Protein AF-A0A1L3SXW7-F1 (afdb_monomer_lite)

Radius of gyration: 23.63 Å; chains: 1; bounding box: 61×37×55 Å

Organism: NCBI:txid1670800

Foldseek 3Di:
DDDDPDDDPDDDDDPDDPDPDPDQDPQAGVVGPDGPVVLVVLQVLCVVPVDLVVSQVVCVVPDPDGDDPVSSVVSVVVVVVVVVVVVPDDCPPFQFPDKDKDWDWDFDQDPNDTDTDIDIDIDTDGDPDPPDDDPDD

Structure (mmCIF, N/CA/C/O backbone):
data_AF-A0A1L3SXW7-F1
#
_entry.id   AF-A0A1L3SXW7-F1
#
loop_
_atom_site.group_PDB
_atom_site.id
_atom_site.type_symbol
_atom_site.label_atom_id
_atom_site.label_alt_id
_atom_site.label_comp_id
_atom_site.label_asym_id
_atom_site.label_entity_id
_atom_site.label_seq_id
_atom_site.pdbx_PDB_ins_code
_atom_site.Cartn_x
_atom_site.Cartn_y
_atom_site.Cartn_z
_atom_site.occupancy
_atom_site.B_iso_or_equiv
_atom_site.auth_seq_id
_atom_site.auth_comp_id
_atom_site.auth_asym_id
_atom_site.auth_atom_id
_atom_site.pdbx_PDB_model_num
ATOM 1 N N . MET A 1 1 ? 0.696 -15.040 -35.532 1.00 33.72 1 MET A N 1
ATOM 2 C CA . MET A 1 1 ? 0.361 -13.607 -35.664 1.00 33.72 1 MET A CA 1
ATOM 3 C C . MET A 1 1 ? 0.744 -12.890 -34.371 1.00 33.72 1 MET A C 1
ATOM 5 O O . MET A 1 1 ? 0.093 -13.100 -33.360 1.00 33.72 1 MET A O 1
ATOM 9 N N . ARG A 1 2 ? 1.866 -12.158 -34.350 1.00 35.34 2 ARG A N 1
ATOM 10 C CA . ARG A 1 2 ? 2.351 -11.405 -33.176 1.00 35.34 2 ARG A CA 1
ATOM 11 C C . ARG A 1 2 ? 2.448 -9.933 -33.569 1.00 35.34 2 ARG A C 1
ATOM 13 O O . ARG A 1 2 ? 3.409 -9.544 -34.225 1.00 35.34 2 ARG A O 1
ATOM 20 N N . GLY A 1 3 ? 1.433 -9.149 -33.214 1.00 32.31 3 GLY A N 1
ATOM 21 C CA . GLY A 1 3 ? 1.446 -7.698 -33.382 1.00 32.31 3 GLY A CA 1
ATOM 22 C C . GLY A 1 3 ? 2.487 -7.084 -32.452 1.00 32.31 3 GLY A C 1
ATOM 23 O O . GLY A 1 3 ? 2.324 -7.090 -31.235 1.00 32.31 3 GLY A O 1
ATOM 24 N N . ARG A 1 4 ? 3.590 -6.609 -33.030 1.00 35.31 4 ARG A N 1
ATOM 25 C CA . ARG A 1 4 ? 4.602 -5.802 -32.349 1.00 35.31 4 ARG A CA 1
ATOM 26 C C . ARG A 1 4 ? 4.052 -4.378 -32.284 1.00 35.31 4 ARG A C 1
ATOM 28 O O . ARG A 1 4 ? 3.923 -3.740 -33.321 1.00 35.31 4 ARG A O 1
ATOM 35 N N . LEU A 1 5 ? 3.692 -3.903 -31.092 1.00 37.94 5 LEU A N 1
ATOM 36 C CA . LEU A 1 5 ? 3.344 -2.495 -30.900 1.00 37.94 5 LEU A CA 1
ATOM 37 C C . LEU A 1 5 ? 4.565 -1.642 -31.273 1.00 37.94 5 LEU A C 1
ATOM 39 O O . LEU A 1 5 ? 5.640 -1.781 -30.688 1.00 37.94 5 LEU A O 1
ATOM 43 N N . HIS A 1 6 ? 4.392 -0.826 -32.307 1.00 36.31 6 HIS A N 1
ATOM 44 C CA . HIS A 1 6 ? 5.376 0.107 -32.830 1.00 36.31 6 HIS A CA 1
ATOM 45 C C . HIS A 1 6 ? 5.415 1.336 -31.913 1.00 36.31 6 HIS A C 1
ATOM 47 O O . HIS A 1 6 ? 4.460 2.108 -31.868 1.00 36.31 6 HIS A O 1
ATOM 53 N N . PHE A 1 7 ? 6.499 1.507 -31.157 1.00 34.78 7 PHE A N 1
ATOM 54 C CA . PHE A 1 7 ? 6.791 2.772 -30.481 1.00 34.78 7 PHE A CA 1
ATOM 55 C C . PHE A 1 7 ? 7.552 3.670 -31.468 1.00 34.78 7 PHE A C 1
ATOM 57 O O . PHE A 1 7 ? 8.557 3.210 -32.013 1.00 34.78 7 PHE A O 1
ATOM 64 N N . PRO A 1 8 ? 7.120 4.918 -31.724 1.00 38.59 8 PRO A N 1
ATOM 65 C CA . PRO A 1 8 ? 7.817 5.796 -32.649 1.00 38.59 8 PRO A CA 1
ATOM 66 C C . PRO A 1 8 ? 9.063 6.349 -31.949 1.00 38.59 8 PRO A C 1
ATOM 68 O O . PRO A 1 8 ? 8.984 7.254 -31.121 1.00 38.59 8 PRO A O 1
ATOM 71 N N . PHE A 1 9 ? 10.220 5.769 -32.249 1.00 38.59 9 PHE A N 1
ATOM 72 C CA . PHE A 1 9 ? 11.521 6.383 -31.998 1.00 38.59 9 PHE A CA 1
ATOM 73 C C . PHE A 1 9 ? 12.222 6.499 -33.349 1.00 38.59 9 PHE A C 1
ATOM 75 O O . PHE A 1 9 ? 13.039 5.662 -33.722 1.00 38.59 9 PHE A O 1
ATOM 82 N N . GLU A 1 10 ? 11.806 7.489 -34.131 1.00 37.06 10 GLU A N 1
ATOM 83 C CA . GLU A 1 10 ? 12.413 7.797 -35.420 1.00 37.06 10 GLU A CA 1
ATOM 84 C C . GLU A 1 10 ? 13.551 8.790 -35.166 1.00 37.06 10 GLU A C 1
ATOM 86 O O . GLU A 1 10 ? 13.336 9.969 -34.886 1.00 37.06 10 GLU A O 1
ATOM 91 N N . ALA A 1 11 ? 14.776 8.265 -35.139 1.00 43.81 11 ALA A N 1
ATOM 92 C CA . ALA A 1 11 ? 15.993 9.048 -35.008 1.00 43.81 11 ALA A CA 1
ATOM 93 C C . ALA A 1 11 ? 16.507 9.394 -36.410 1.00 43.81 11 ALA A C 1
ATOM 95 O O . ALA A 1 11 ? 17.127 8.563 -37.071 1.00 43.81 11 ALA A O 1
ATOM 96 N N . GLN A 1 12 ? 16.261 10.627 -36.852 1.00 45.31 12 GLN A N 1
ATOM 97 C CA . GLN A 1 12 ? 16.970 11.212 -37.986 1.00 45.31 12 GLN A CA 1
ATOM 98 C C . GLN A 1 12 ? 18.391 11.557 -37.516 1.00 45.31 12 GLN A C 1
ATOM 100 O O . GLN A 1 12 ? 18.576 12.410 -36.647 1.00 45.31 12 GLN A O 1
ATOM 105 N N . ALA A 1 13 ? 19.392 10.849 -38.038 1.00 41.06 13 ALA A N 1
ATOM 106 C CA . ALA A 1 13 ? 20.795 11.082 -37.716 1.00 41.06 13 ALA A CA 1
ATOM 107 C C . ALA A 1 13 ? 21.311 12.315 -38.471 1.00 41.06 13 ALA A C 1
ATOM 109 O O . ALA A 1 13 ? 21.676 12.219 -39.642 1.00 41.06 13 ALA A O 1
ATOM 110 N N . ASP A 1 14 ? 21.343 13.460 -37.791 1.00 36.81 14 ASP A N 1
ATOM 111 C CA . ASP A 1 14 ? 22.089 14.636 -38.236 1.00 36.81 14 ASP A CA 1
ATOM 112 C C . ASP A 1 14 ? 23.521 14.562 -37.680 1.00 36.81 14 ASP A C 1
ATOM 114 O O . ASP A 1 14 ? 23.726 14.309 -36.488 1.00 36.81 14 ASP A O 1
ATOM 118 N N . ARG A 1 15 ? 24.521 14.666 -38.562 1.00 43.59 15 ARG A N 1
ATOM 119 C CA . ARG A 1 15 ? 25.910 14.232 -38.310 1.00 43.59 15 ARG A CA 1
ATOM 120 C C . ARG A 1 15 ? 26.832 15.280 -37.682 1.00 43.59 15 ARG A C 1
ATOM 122 O O . ARG A 1 15 ? 28.020 15.006 -37.575 1.00 43.59 15 ARG A O 1
ATOM 129 N N . ASP A 1 16 ? 26.311 16.385 -37.162 1.00 44.72 16 ASP A N 1
ATOM 130 C CA . ASP A 1 16 ? 27.115 17.376 -36.439 1.00 44.72 16 ASP A CA 1
ATOM 131 C C . ASP A 1 16 ? 26.531 17.670 -35.051 1.00 44.72 16 ASP A C 1
ATOM 133 O O . ASP A 1 16 ? 25.734 18.588 -34.865 1.00 44.72 16 ASP A O 1
ATOM 137 N N . PHE A 1 17 ? 26.943 16.903 -34.033 1.00 47.78 17 PHE A N 1
ATOM 138 C CA . PHE A 1 17 ? 26.591 17.203 -32.640 1.00 47.78 17 PHE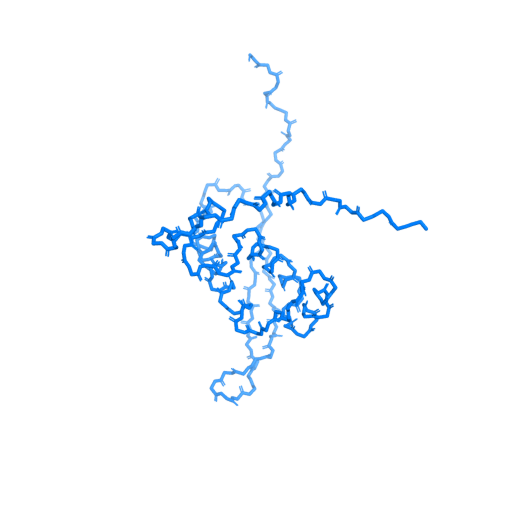 A CA 1
ATOM 139 C C . PHE A 1 17 ? 27.832 17.309 -31.751 1.00 47.78 17 PHE A C 1
ATOM 141 O O . PHE A 1 17 ? 28.340 16.331 -31.205 1.00 47.78 17 PHE A O 1
ATOM 148 N N . ARG A 1 18 ? 28.301 18.545 -31.558 1.00 46.19 18 ARG A N 1
ATOM 149 C CA . ARG A 1 18 ? 29.137 18.913 -30.410 1.00 46.19 18 ARG A CA 1
ATOM 150 C C . ARG A 1 18 ? 28.289 18.752 -29.142 1.00 46.19 18 ARG A C 1
ATOM 152 O O . ARG A 1 18 ? 27.316 19.477 -28.937 1.00 46.19 18 ARG A O 1
ATOM 159 N N . CYS A 1 19 ? 28.630 17.767 -28.318 1.00 49.62 19 CYS A N 1
ATOM 160 C CA . CYS A 1 19 ? 27.803 17.287 -27.213 1.00 49.62 19 CYS A CA 1
ATOM 161 C C . CYS A 1 19 ? 28.044 18.064 -25.903 1.00 49.62 19 CYS A C 1
ATOM 163 O O . CYS A 1 19 ? 28.394 17.468 -24.896 1.00 49.62 19 CYS A O 1
ATOM 165 N N . ASP A 1 20 ? 27.839 19.385 -25.906 1.00 52.41 20 ASP A N 1
ATOM 166 C CA . ASP A 1 20 ? 27.890 20.214 -24.679 1.00 52.41 20 ASP A CA 1
ATOM 167 C C . ASP A 1 20 ? 26.491 20.539 -24.116 1.00 52.41 20 ASP A C 1
ATOM 169 O O . ASP A 1 20 ? 26.338 21.290 -23.154 1.00 52.41 20 ASP A O 1
ATOM 173 N N . ARG A 1 21 ? 25.428 19.980 -24.709 1.00 57.25 21 ARG A N 1
ATOM 174 C CA . ARG A 1 21 ? 24.062 20.090 -24.183 1.00 57.25 21 ARG A CA 1
ATOM 175 C C . ARG A 1 21 ? 23.542 18.715 -23.816 1.00 57.25 21 ARG A C 1
ATOM 177 O O . ARG A 1 21 ? 23.098 17.966 -24.682 1.00 57.25 21 ARG A O 1
ATOM 184 N N . ASP A 1 22 ? 23.573 18.426 -22.520 1.00 64.25 22 ASP A N 1
ATOM 185 C CA . ASP A 1 22 ? 22.956 17.235 -21.953 1.00 64.25 22 ASP A CA 1
ATOM 186 C C . ASP A 1 22 ? 21.502 17.115 -22.418 1.00 64.25 22 ASP A C 1
ATOM 188 O O . ASP A 1 22 ? 20.697 18.046 -22.288 1.00 64.25 22 ASP A O 1
ATOM 192 N N . TRP A 1 23 ? 21.158 15.945 -22.952 1.00 64.81 23 TRP A N 1
ATOM 193 C CA . TRP A 1 23 ? 19.795 15.609 -23.341 1.00 64.81 23 TRP A CA 1
ATOM 194 C C . TRP A 1 23 ? 18.858 15.704 -22.127 1.00 64.81 23 TRP A C 1
ATOM 196 O O . TRP A 1 23 ? 18.952 14.921 -21.177 1.00 64.81 23 TRP A O 1
ATOM 206 N N . LYS A 1 24 ? 17.920 16.659 -22.155 1.00 67.25 24 LYS A N 1
ATOM 207 C CA . LYS A 1 24 ? 16.906 16.843 -21.108 1.00 67.25 24 LYS A CA 1
ATOM 208 C C . LYS A 1 24 ? 15.594 16.198 -21.537 1.00 67.25 24 LYS A C 1
ATOM 210 O O . LYS A 1 24 ? 14.885 16.717 -22.394 1.00 67.25 24 LYS A O 1
ATOM 215 N N . SER A 1 25 ? 15.242 15.077 -20.912 1.00 72.50 25 SER A N 1
ATOM 216 C CA . SER A 1 25 ? 13.947 14.437 -21.150 1.00 72.50 25 SER A CA 1
ATOM 217 C C . SER A 1 25 ? 12.837 15.112 -20.327 1.00 72.50 25 SER A C 1
ATOM 219 O O . SER A 1 25 ? 13.042 15.446 -19.161 1.00 72.50 25 SER A O 1
ATOM 221 N N . LYS A 1 26 ? 11.639 15.287 -20.906 1.00 74.69 26 LYS A N 1
ATOM 222 C CA . LYS A 1 26 ? 10.450 15.764 -20.163 1.00 74.69 26 LYS A CA 1
ATOM 223 C C . LYS A 1 26 ? 9.849 14.681 -19.257 1.00 74.69 26 LYS A C 1
ATOM 225 O O . LYS A 1 26 ? 9.213 14.998 -18.259 1.00 74.69 26 LYS A O 1
ATOM 230 N N . ALA A 1 27 ? 10.046 13.408 -19.608 1.00 69.38 27 ALA A N 1
ATOM 231 C CA . ALA A 1 27 ? 9.444 12.261 -18.925 1.00 69.38 27 ALA A CA 1
ATOM 232 C C . ALA A 1 27 ? 10.259 11.749 -17.720 1.00 69.38 27 ALA A C 1
ATOM 234 O O . ALA A 1 27 ? 9.721 11.058 -16.854 1.00 69.38 27 ALA A O 1
ATOM 235 N N . GLN A 1 28 ? 11.559 12.047 -17.666 1.00 73.00 28 GLN A N 1
ATOM 236 C CA . GLN A 1 28 ? 12.482 11.606 -16.618 1.00 73.00 28 GLN A CA 1
ATOM 237 C C . GLN A 1 28 ? 13.489 12.715 -16.293 1.00 73.00 28 GLN A C 1
ATOM 239 O O . GLN A 1 28 ? 14.081 13.322 -17.187 1.00 73.00 28 GLN A O 1
ATOM 244 N N . ARG A 1 29 ? 13.714 12.977 -15.001 1.00 72.31 29 ARG A N 1
ATOM 245 C CA . ARG A 1 29 ? 14.756 13.922 -14.571 1.00 72.31 29 ARG A CA 1
ATOM 246 C C . ARG A 1 29 ? 16.150 13.383 -14.906 1.00 72.31 29 ARG A C 1
ATOM 248 O O . ARG A 1 29 ? 16.336 12.176 -15.059 1.00 72.31 29 ARG A O 1
ATOM 255 N N . ALA A 1 30 ? 17.146 14.267 -14.955 1.00 74.38 30 ALA A N 1
ATOM 256 C CA . ALA A 1 30 ? 18.544 13.849 -15.038 1.00 74.38 30 ALA A CA 1
ATOM 257 C C . ALA A 1 30 ? 18.856 12.815 -13.933 1.00 74.38 30 ALA A C 1
ATOM 259 O O . ALA A 1 30 ? 18.384 12.954 -12.803 1.00 74.38 30 ALA A O 1
ATOM 260 N N . TYR A 1 31 ? 19.595 11.755 -14.280 1.00 75.56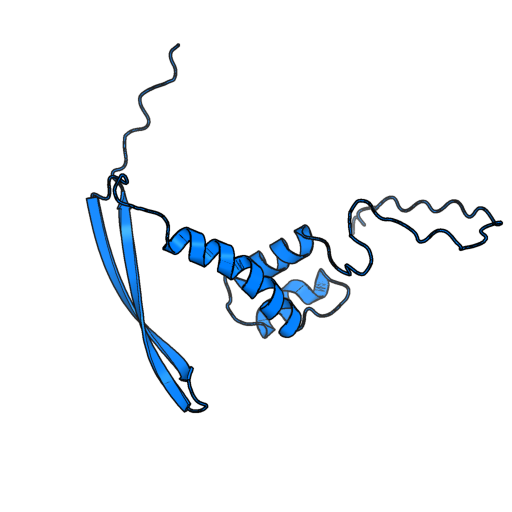 31 TYR A N 1
ATOM 261 C CA . TYR A 1 31 ? 19.910 10.586 -13.434 1.00 75.56 31 TYR A CA 1
ATOM 262 C C . TYR A 1 31 ? 18.738 9.666 -13.045 1.00 75.56 31 TYR A C 1
ATOM 264 O O . TYR A 1 31 ? 18.958 8.596 -12.464 1.00 75.56 31 TYR A O 1
ATOM 272 N N . GLN A 1 32 ? 17.495 10.008 -13.387 1.00 75.81 32 GLN A N 1
ATOM 273 C CA . GLN A 1 32 ? 16.347 9.158 -13.105 1.00 75.81 32 GLN A CA 1
ATOM 274 C C . GLN A 1 32 ? 16.267 8.014 -14.121 1.00 75.81 32 GLN A C 1
ATOM 276 O O . GLN A 1 32 ? 15.870 8.202 -15.261 1.00 75.81 32 GLN A O 1
ATOM 281 N N . ARG A 1 33 ? 16.586 6.791 -13.682 1.00 79.56 33 ARG A N 1
ATOM 282 C CA . ARG A 1 33 ? 16.546 5.595 -14.546 1.00 79.56 33 ARG A CA 1
ATOM 283 C C . ARG A 1 33 ? 15.141 5.005 -14.760 1.00 79.56 33 ARG A C 1
ATOM 285 O O . ARG A 1 33 ? 15.006 4.049 -15.517 1.00 79.56 33 ARG A O 1
ATOM 292 N N . ARG A 1 34 ? 14.109 5.485 -14.047 1.00 79.75 34 ARG A N 1
ATOM 293 C CA . ARG A 1 34 ? 12.733 4.936 -14.087 1.00 79.75 34 ARG A CA 1
ATOM 294 C C . ARG A 1 34 ? 11.669 6.020 -13.944 1.00 79.75 34 ARG A C 1
ATOM 296 O O . ARG A 1 34 ? 11.781 6.876 -13.073 1.00 79.75 34 ARG A O 1
ATOM 303 N N . THR A 1 35 ? 10.608 5.940 -14.746 1.00 85.06 35 THR A N 1
ATOM 304 C CA . THR A 1 35 ? 9.429 6.822 -14.647 1.00 85.06 35 THR A CA 1
ATOM 305 C C . THR A 1 35 ? 8.600 6.547 -13.390 1.00 85.06 35 THR A C 1
ATOM 307 O O . THR A 1 35 ? 8.576 5.417 -12.907 1.00 85.06 35 THR A O 1
ATOM 310 N N . GLN A 1 36 ? 7.814 7.530 -12.946 1.00 82.19 36 GLN A N 1
ATOM 311 C CA . GLN A 1 36 ? 6.829 7.351 -11.871 1.00 82.19 36 GLN A CA 1
ATOM 312 C C . GLN A 1 36 ? 5.768 6.284 -12.199 1.00 82.19 36 GLN A C 1
ATOM 314 O O . GLN A 1 36 ? 5.370 5.537 -11.311 1.00 82.19 36 GLN A O 1
ATOM 319 N N . ALA A 1 37 ? 5.367 6.151 -13.469 1.00 83.88 37 ALA A N 1
ATOM 320 C CA . ALA A 1 37 ? 4.446 5.102 -13.916 1.00 83.88 37 ALA A CA 1
ATOM 321 C C . ALA A 1 37 ? 5.013 3.688 -13.690 1.00 83.88 37 ALA A C 1
ATOM 323 O O . ALA A 1 37 ? 4.306 2.793 -13.235 1.00 83.88 37 ALA A O 1
ATOM 324 N N . ALA A 1 38 ? 6.314 3.500 -13.931 1.00 85.25 38 ALA A N 1
ATOM 325 C CA . ALA A 1 38 ? 6.999 2.242 -13.640 1.00 85.25 38 ALA A CA 1
ATOM 326 C C . ALA A 1 38 ? 7.057 1.954 -12.130 1.00 85.25 38 ALA A C 1
ATOM 328 O O . ALA A 1 38 ? 6.852 0.816 -11.722 1.00 85.25 38 ALA A O 1
ATOM 329 N N . ASP A 1 39 ? 7.287 2.970 -11.292 1.00 85.69 39 ASP A N 1
ATOM 330 C CA . ASP A 1 39 ? 7.243 2.807 -9.832 1.00 85.69 39 ASP A CA 1
ATOM 331 C C . ASP A 1 39 ? 5.830 2.427 -9.350 1.00 85.69 39 ASP A C 1
ATOM 333 O O . ASP A 1 39 ? 5.690 1.530 -8.520 1.00 85.69 39 ASP A O 1
ATOM 337 N N . ALA A 1 40 ? 4.782 3.046 -9.902 1.00 86.06 40 ALA A N 1
ATOM 338 C CA . ALA A 1 40 ? 3.393 2.709 -9.590 1.00 86.06 40 ALA A CA 1
ATOM 339 C C . ALA A 1 40 ? 3.036 1.272 -10.010 1.00 86.06 40 ALA A C 1
ATOM 341 O O . ALA A 1 40 ? 2.396 0.554 -9.244 1.00 86.06 40 ALA A O 1
ATOM 342 N N . LEU A 1 41 ? 3.512 0.824 -11.177 1.00 86.44 41 LEU A N 1
ATOM 343 C CA . LEU A 1 41 ? 3.349 -0.557 -11.637 1.00 86.44 41 LEU A CA 1
ATOM 344 C C . LEU A 1 41 ? 4.077 -1.557 -10.725 1.00 86.44 41 LEU A C 1
ATOM 346 O O . LEU A 1 41 ? 3.544 -2.612 -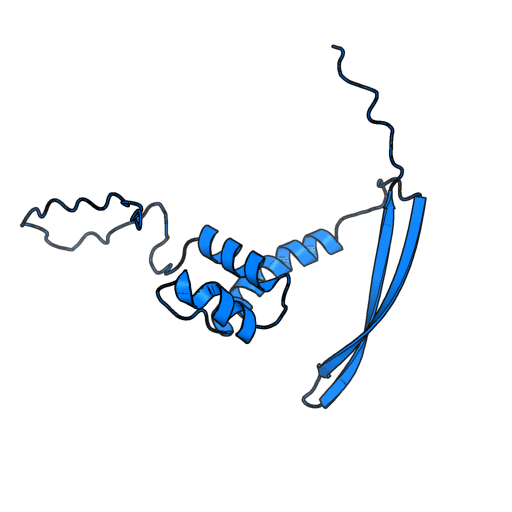10.397 1.00 86.44 41 LEU A O 1
ATOM 350 N N . ILE A 1 42 ? 5.296 -1.235 -10.283 1.00 86.06 42 ILE A N 1
ATOM 351 C CA . ILE A 1 42 ? 6.039 -2.082 -9.339 1.00 86.06 42 ILE A CA 1
ATOM 352 C C . ILE A 1 42 ? 5.279 -2.195 -8.015 1.00 86.06 42 ILE A C 1
ATOM 354 O O . ILE A 1 42 ? 5.169 -3.291 -7.466 1.00 86.06 42 ILE A O 1
ATOM 358 N N . ALA A 1 43 ? 4.743 -1.081 -7.512 1.00 86.56 43 ALA A N 1
ATOM 359 C CA . ALA A 1 43 ? 3.934 -1.075 -6.300 1.00 86.56 43 ALA A CA 1
ATOM 360 C C . ALA A 1 43 ? 2.677 -1.942 -6.457 1.00 86.56 43 ALA A C 1
ATOM 362 O O . ALA A 1 43 ? 2.438 -2.809 -5.618 1.00 86.56 43 ALA A O 1
ATOM 363 N N . SER A 1 44 ? 1.915 -1.761 -7.540 1.00 83.38 44 SER A N 1
ATOM 364 C CA . SER A 1 44 ? 0.656 -2.481 -7.763 1.00 83.38 44 SER A CA 1
ATOM 365 C C . SER A 1 44 ? 0.847 -3.984 -7.959 1.00 83.38 44 SER A C 1
ATOM 367 O O . SER A 1 44 ? 0.015 -4.758 -7.501 1.00 83.38 44 SER A O 1
ATOM 369 N N . VAL A 1 45 ? 1.953 -4.417 -8.573 1.00 85.62 45 VAL A N 1
ATOM 370 C CA . VAL A 1 45 ? 2.279 -5.846 -8.718 1.00 85.62 45 VAL A CA 1
ATOM 371 C C . VAL A 1 45 ? 2.784 -6.455 -7.403 1.00 85.62 45 VAL A C 1
ATOM 373 O O . VAL A 1 45 ? 2.601 -7.647 -7.169 1.00 85.62 45 VAL A O 1
ATOM 376 N N . PHE A 1 46 ? 3.425 -5.671 -6.531 1.00 83.75 46 PHE A N 1
ATOM 377 C CA . PHE A 1 46 ? 3.943 -6.163 -5.250 1.00 83.75 46 PHE A CA 1
ATOM 378 C C . PHE A 1 46 ? 2.874 -6.254 -4.148 1.00 83.75 46 PHE A C 1
ATOM 380 O O . PHE A 1 46 ? 2.913 -7.186 -3.343 1.00 83.75 46 PHE A O 1
ATOM 387 N N . LEU A 1 47 ? 1.924 -5.312 -4.125 1.00 80.69 47 LEU A N 1
ATOM 388 C CA . LEU A 1 47 ? 0.844 -5.196 -3.132 1.00 80.69 47 LEU A CA 1
ATOM 389 C C . LEU A 1 47 ? 0.074 -6.508 -2.865 1.00 80.69 47 LEU A C 1
ATOM 391 O O . LEU A 1 47 ? -0.112 -6.835 -1.696 1.00 80.69 47 LEU A O 1
ATOM 395 N N . PRO A 1 48 ? -0.325 -7.290 -3.888 1.00 79.94 48 PRO A N 1
ATOM 396 C CA . PRO A 1 48 ? -1.074 -8.530 -3.686 1.00 79.94 48 PRO A CA 1
ATOM 397 C C . PRO A 1 48 ? -0.248 -9.676 -3.093 1.00 79.94 48 PRO A C 1
ATOM 399 O O . PRO A 1 48 ? -0.821 -10.615 -2.554 1.00 79.94 48 PRO A O 1
ATOM 402 N N . ASP A 1 49 ? 1.082 -9.652 -3.243 1.00 65.38 49 ASP A N 1
ATOM 403 C CA . ASP A 1 49 ? 1.886 -10.878 -3.136 1.00 65.38 49 ASP A CA 1
ATOM 404 C C . ASP A 1 49 ? 2.992 -10.819 -2.072 1.00 65.38 49 ASP A C 1
ATOM 406 O O . ASP A 1 49 ? 3.573 -11.846 -1.733 1.00 65.38 49 ASP A O 1
ATOM 410 N N . THR A 1 50 ? 3.312 -9.644 -1.512 1.00 69.19 50 THR A N 1
ATOM 411 C CA . THR A 1 50 ? 4.328 -9.402 -0.449 1.00 69.19 50 THR A CA 1
ATOM 412 C C . THR A 1 50 ? 5.736 -9.989 -0.689 1.00 69.19 50 THR A C 1
ATOM 414 O O . THR A 1 50 ? 6.662 -9.763 0.092 1.00 69.19 50 THR A O 1
ATOM 417 N N . ASN A 1 51 ? 5.962 -10.711 -1.791 1.00 79.25 51 ASN A N 1
ATOM 418 C CA . ASN A 1 51 ? 7.154 -11.499 -2.038 1.00 79.25 51 ASN A CA 1
ATOM 419 C C . ASN A 1 51 ? 7.858 -11.055 -3.320 1.00 79.25 51 ASN A C 1
ATOM 421 O O . ASN A 1 51 ? 7.405 -11.264 -4.447 1.00 79.25 51 ASN A O 1
ATOM 425 N N . THR A 1 52 ? 9.062 -10.523 -3.132 1.00 81.00 52 THR A N 1
ATOM 426 C CA . THR A 1 52 ? 9.928 -10.039 -4.214 1.00 81.00 52 THR A CA 1
ATOM 427 C C . THR A 1 52 ? 10.294 -11.117 -5.239 1.00 81.00 52 THR A C 1
ATOM 429 O O . THR A 1 52 ? 10.520 -10.794 -6.403 1.00 81.00 52 THR A O 1
ATOM 432 N N . ARG A 1 53 ? 10.296 -12.406 -4.864 1.00 83.00 53 ARG A N 1
ATOM 433 C CA . ARG A 1 53 ? 10.540 -13.529 -5.785 1.00 83.00 53 ARG A CA 1
ATOM 434 C C . ARG A 1 53 ? 9.402 -13.697 -6.785 1.00 83.00 53 ARG A C 1
ATOM 436 O O . ARG A 1 53 ? 9.667 -13.918 -7.965 1.00 83.00 53 ARG A O 1
ATOM 443 N N . ARG A 1 54 ? 8.154 -13.626 -6.323 1.00 83.94 54 ARG A N 1
ATOM 444 C CA . ARG A 1 54 ? 6.984 -13.818 -7.186 1.00 83.94 54 ARG A CA 1
ATOM 445 C C . ARG A 1 54 ? 6.747 -12.595 -8.069 1.00 83.94 54 ARG A C 1
ATOM 447 O O . ARG A 1 54 ? 6.613 -12.760 -9.275 1.00 83.94 54 ARG A O 1
ATOM 454 N N . MET A 1 55 ? 6.903 -11.387 -7.525 1.00 85.94 55 MET A N 1
ATOM 455 C CA . MET A 1 55 ? 6.916 -10.151 -8.318 1.00 85.94 55 MET A CA 1
ATOM 456 C C . MET A 1 55 ? 7.998 -10.176 -9.413 1.00 85.94 55 MET A C 1
ATOM 458 O O . MET A 1 55 ? 7.727 -9.828 -10.562 1.00 85.94 55 MET A O 1
ATOM 462 N N . ARG A 1 56 ? 9.221 -10.641 -9.101 1.00 83.81 56 ARG A N 1
ATOM 463 C CA . ARG A 1 56 ? 10.301 -10.764 -10.098 1.00 83.81 56 ARG A CA 1
ATOM 464 C C . ARG A 1 56 ? 9.946 -11.748 -11.214 1.00 83.81 56 ARG A C 1
ATOM 466 O O . ARG A 1 56 ? 10.316 -11.502 -12.353 1.00 83.81 56 ARG A O 1
ATOM 473 N N . ARG A 1 57 ? 9.226 -12.836 -10.910 1.00 83.62 57 ARG A N 1
ATOM 474 C CA . ARG A 1 57 ? 8.712 -13.765 -11.932 1.00 83.62 57 ARG A CA 1
ATOM 475 C C . ARG A 1 57 ? 7.606 -13.121 -12.769 1.00 83.62 57 ARG A C 1
ATOM 477 O O . ARG A 1 57 ? 7.672 -13.197 -13.987 1.00 83.62 57 ARG A O 1
ATOM 484 N N . ALA A 1 58 ? 6.651 -12.447 -12.129 1.00 82.69 58 ALA A N 1
ATOM 485 C CA . ALA A 1 58 ? 5.526 -11.792 -12.798 1.00 82.69 58 ALA A CA 1
ATOM 486 C C . ALA A 1 58 ? 5.962 -10.662 -13.749 1.00 82.69 58 ALA A C 1
ATOM 488 O O . ALA A 1 58 ? 5.302 -10.396 -14.746 1.00 82.69 58 ALA A O 1
ATOM 489 N N . THR A 1 59 ? 7.094 -10.014 -13.463 1.00 79.75 59 THR A N 1
ATOM 490 C CA . THR A 1 59 ? 7.607 -8.872 -14.241 1.00 79.75 59 THR A CA 1
ATOM 491 C C . THR A 1 59 ? 8.768 -9.220 -15.174 1.00 79.75 59 THR A C 1
ATOM 493 O O . THR A 1 59 ? 9.218 -8.353 -15.923 1.00 79.75 59 THR A O 1
ATOM 496 N N . ALA A 1 60 ? 9.234 -10.476 -15.182 1.00 79.56 60 ALA A N 1
ATOM 497 C CA . ALA A 1 60 ? 10.408 -10.905 -15.949 1.00 79.56 60 ALA A CA 1
ATOM 498 C C . ALA A 1 60 ? 10.272 -10.681 -17.464 1.00 79.56 60 ALA A C 1
ATOM 500 O O . ALA A 1 60 ? 11.269 -10.438 -18.134 1.00 79.56 60 ALA A O 1
ATOM 501 N N . THR A 1 61 ? 9.055 -10.761 -18.004 1.00 78.81 61 THR A N 1
ATOM 502 C CA . THR A 1 61 ? 8.776 -10.572 -19.437 1.00 78.81 61 THR A CA 1
ATOM 503 C C . THR A 1 61 ? 8.463 -9.123 -19.810 1.00 78.81 61 THR A C 1
ATOM 505 O O . THR A 1 61 ? 8.531 -8.773 -20.984 1.00 78.81 61 THR A O 1
ATOM 508 N N . LEU A 1 62 ? 8.119 -8.283 -18.830 1.00 75.12 62 LEU A N 1
ATOM 509 C CA . LEU A 1 62 ? 7.667 -6.903 -19.042 1.00 75.12 62 LEU A CA 1
ATOM 510 C C . LEU A 1 62 ? 8.808 -5.886 -18.958 1.00 75.12 62 LEU A C 1
ATOM 512 O O . LEU A 1 62 ? 8.715 -4.804 -19.531 1.00 75.12 62 LEU A O 1
ATOM 516 N N . VAL A 1 63 ? 9.876 -6.209 -18.228 1.00 69.94 63 VAL A N 1
ATOM 517 C CA . VAL A 1 63 ? 10.980 -5.284 -17.971 1.00 69.94 63 VAL A CA 1
ATOM 518 C C . VAL A 1 63 ? 12.282 -5.942 -18.411 1.00 69.94 63 VAL A C 1
ATOM 520 O O . VAL A 1 63 ? 12.670 -6.972 -17.871 1.00 69.94 63 VAL A O 1
ATOM 523 N N . ALA A 1 64 ? 13.000 -5.308 -19.344 1.00 62.62 64 ALA A N 1
ATOM 524 C CA . ALA A 1 64 ? 14.299 -5.766 -19.862 1.00 62.62 64 ALA A CA 1
ATOM 525 C C . ALA A 1 64 ? 15.433 -5.805 -18.804 1.00 62.62 64 ALA A C 1
ATOM 527 O O . ALA A 1 64 ? 16.588 -6.063 -19.125 1.00 62.62 64 ALA A O 1
ATOM 528 N N . GLY A 1 65 ? 15.113 -5.551 -17.532 1.00 67.56 65 GLY A N 1
ATOM 529 C CA . GLY A 1 65 ? 16.014 -5.653 -16.394 1.00 67.56 65 GLY A CA 1
ATOM 530 C C . GLY A 1 65 ? 15.286 -6.211 -15.174 1.00 67.56 65 GLY A C 1
ATOM 531 O O . GLY A 1 65 ? 14.145 -5.851 -14.887 1.00 67.56 65 GLY A O 1
ATOM 532 N N . ALA A 1 66 ? 15.959 -7.083 -14.423 1.00 66.12 66 ALA A N 1
ATOM 533 C CA . ALA A 1 66 ? 15.384 -7.685 -13.229 1.00 66.12 66 ALA A CA 1
ATOM 534 C C . ALA A 1 66 ? 15.113 -6.624 -12.148 1.00 66.12 66 ALA A C 1
ATOM 536 O O . ALA A 1 66 ? 16.030 -5.959 -11.659 1.00 66.12 66 ALA A O 1
ATOM 537 N N . ILE A 1 67 ? 13.854 -6.498 -11.725 1.00 80.62 67 ILE A N 1
ATOM 538 C CA . ILE A 1 67 ? 13.496 -5.687 -10.559 1.00 80.62 67 ILE A CA 1
ATOM 539 C C . ILE A 1 67 ? 13.958 -6.443 -9.306 1.00 80.62 67 ILE A C 1
ATOM 541 O O . ILE A 1 67 ? 13.374 -7.449 -8.902 1.00 80.62 67 ILE A O 1
ATOM 545 N N . GLY A 1 68 ? 15.060 -5.977 -8.717 1.00 79.75 68 GLY A N 1
ATOM 546 C CA . GLY A 1 68 ? 15.615 -6.518 -7.477 1.00 79.75 68 GLY A CA 1
ATOM 547 C C . GLY A 1 68 ? 14.884 -6.022 -6.227 1.00 79.75 68 GLY A C 1
ATOM 548 O O . GLY A 1 68 ? 14.185 -5.008 -6.254 1.00 79.75 68 GLY A O 1
ATOM 549 N N . LYS A 1 69 ? 15.107 -6.704 -5.098 1.00 85.06 69 LYS A N 1
ATOM 550 C CA . LYS A 1 69 ? 14.521 -6.368 -3.787 1.00 85.06 69 LYS A CA 1
ATOM 551 C C . LYS A 1 69 ? 14.723 -4.898 -3.398 1.00 85.06 69 LYS A C 1
ATOM 553 O O . LYS A 1 69 ? 13.797 -4.284 -2.880 1.00 85.06 69 LYS A O 1
ATOM 558 N N . ASP A 1 70 ? 15.887 -4.317 -3.681 1.00 87.88 70 ASP A N 1
ATOM 559 C CA . ASP A 1 70 ? 16.197 -2.931 -3.295 1.00 87.88 70 ASP A CA 1
ATOM 560 C C . ASP A 1 70 ? 15.365 -1.895 -4.044 1.00 87.88 70 ASP A C 1
ATOM 562 O O . ASP A 1 70 ? 15.132 -0.795 -3.541 1.00 87.88 70 ASP A O 1
ATOM 566 N N . VAL A 1 71 ? 14.932 -2.234 -5.258 1.00 87.81 71 VAL A N 1
ATOM 567 C CA . VAL A 1 71 ? 14.016 -1.405 -6.039 1.00 87.81 71 VAL A CA 1
ATOM 568 C C . VAL A 1 71 ? 12.647 -1.436 -5.387 1.00 87.81 71 VAL A C 1
ATOM 570 O O . VAL A 1 71 ? 12.108 -0.384 -5.065 1.00 87.81 71 VAL A O 1
ATOM 573 N N . VAL A 1 72 ? 12.142 -2.639 -5.112 1.00 87.88 72 VAL A N 1
ATOM 574 C CA . VAL A 1 72 ? 10.842 -2.843 -4.464 1.00 87.88 72 VAL A CA 1
ATOM 575 C C . VAL A 1 72 ? 10.802 -2.159 -3.105 1.00 87.88 72 VAL A C 1
ATOM 577 O O . VAL A 1 72 ? 9.873 -1.416 -2.824 1.00 87.88 72 VAL A O 1
ATOM 580 N N . SER A 1 73 ? 11.841 -2.331 -2.285 1.00 86.31 73 SER A N 1
ATOM 581 C CA . SER A 1 73 ? 11.933 -1.705 -0.964 1.00 86.31 73 SER A CA 1
ATOM 582 C C . SER A 1 73 ? 11.935 -0.175 -1.045 1.00 86.31 73 SER A C 1
ATOM 584 O O . SER A 1 73 ? 11.299 0.484 -0.223 1.00 86.31 73 SER A O 1
ATOM 586 N N . ARG A 1 74 ? 12.608 0.414 -2.044 1.00 88.00 74 ARG A N 1
ATOM 587 C CA . ARG A 1 74 ? 12.596 1.869 -2.262 1.00 88.00 74 ARG A CA 1
ATOM 588 C C . ARG A 1 74 ? 11.235 2.374 -2.727 1.00 88.00 74 ARG A C 1
ATOM 590 O O . ARG A 1 74 ? 10.769 3.383 -2.209 1.00 88.00 74 ARG A O 1
ATOM 597 N N . THR A 1 75 ? 10.600 1.685 -3.670 1.00 89.44 75 THR A N 1
ATOM 598 C CA . THR A 1 75 ? 9.249 2.019 -4.135 1.00 89.44 75 THR A CA 1
ATOM 599 C C . THR A 1 75 ? 8.234 1.881 -3.001 1.00 89.44 75 THR A C 1
ATOM 601 O O . THR A 1 75 ? 7.413 2.771 -2.805 1.00 89.44 75 THR A O 1
ATOM 604 N N . TRP A 1 76 ? 8.353 0.833 -2.185 1.00 85.12 76 TRP A N 1
ATOM 605 C CA . TRP A 1 76 ? 7.508 0.619 -1.014 1.00 85.12 76 TRP A CA 1
ATOM 606 C C . TRP A 1 76 ? 7.623 1.751 0.003 1.00 85.12 76 TRP A C 1
ATOM 608 O O . TRP A 1 76 ? 6.606 2.214 0.501 1.00 85.12 76 TRP A O 1
ATOM 618 N N . ARG A 1 77 ? 8.828 2.277 0.262 1.00 86.56 77 ARG A N 1
ATOM 619 C CA . ARG A 1 77 ? 8.988 3.449 1.142 1.00 86.56 77 ARG A CA 1
ATOM 620 C C . ARG A 1 77 ? 8.204 4.670 0.659 1.00 86.56 77 ARG A C 1
ATOM 622 O O . ARG A 1 77 ? 7.687 5.400 1.493 1.00 86.56 77 ARG A O 1
ATOM 629 N N . LYS A 1 78 ? 8.068 4.866 -0.658 1.00 87.06 78 LYS A N 1
ATOM 630 C CA . LYS A 1 78 ? 7.236 5.946 -1.219 1.00 87.06 78 LYS A CA 1
ATOM 631 C C . LYS A 1 78 ? 5.742 5.694 -0.985 1.00 87.06 78 LYS A C 1
ATOM 633 O O . LYS A 1 78 ? 5.012 6.619 -0.656 1.00 87.06 78 LYS A O 1
ATOM 638 N N . VAL A 1 79 ? 5.294 4.446 -1.135 1.00 86.75 79 VAL A N 1
ATOM 639 C CA . VAL A 1 79 ? 3.901 4.039 -0.870 1.00 86.75 79 VAL A CA 1
ATOM 640 C C . VAL A 1 79 ? 3.572 4.127 0.620 1.00 86.75 79 VAL A C 1
ATOM 642 O O . VAL A 1 79 ? 2.461 4.510 0.980 1.00 86.75 79 VAL A O 1
ATOM 645 N N . ASN A 1 80 ? 4.542 3.830 1.488 1.00 85.75 80 ASN A N 1
ATOM 646 C CA . ASN A 1 80 ? 4.359 3.860 2.933 1.00 85.75 80 ASN A CA 1
ATOM 647 C C . ASN A 1 80 ? 3.931 5.246 3.426 1.00 85.75 80 ASN A C 1
ATOM 649 O O . ASN A 1 80 ? 3.079 5.322 4.295 1.00 85.75 80 ASN A O 1
ATOM 653 N N . THR A 1 81 ? 4.417 6.330 2.814 1.00 85.50 81 THR A N 1
ATOM 654 C CA . THR A 1 81 ? 3.946 7.688 3.124 1.00 85.50 81 THR A CA 1
ATOM 655 C C . THR A 1 81 ? 2.445 7.855 2.865 1.00 85.50 81 THR A C 1
ATOM 657 O O . THR A 1 81 ? 1.741 8.424 3.692 1.00 85.50 81 THR A O 1
ATOM 660 N N . GLY A 1 82 ? 1.929 7.322 1.751 1.00 86.69 82 GLY A N 1
ATOM 661 C CA . GLY A 1 82 ? 0.492 7.345 1.456 1.00 86.69 82 GLY A CA 1
ATOM 662 C C . GLY A 1 82 ? -0.318 6.463 2.409 1.00 86.69 82 GLY A C 1
ATOM 663 O O . GLY A 1 82 ? -1.406 6.845 2.833 1.00 86.69 82 GLY A O 1
ATOM 664 N N . ARG A 1 83 ? 0.237 5.310 2.800 1.00 87.00 83 ARG A N 1
ATOM 665 C CA . ARG A 1 83 ? -0.346 4.439 3.831 1.00 87.00 83 ARG A CA 1
ATOM 666 C C . ARG A 1 83 ? -0.434 5.151 5.182 1.00 87.00 83 ARG A C 1
ATOM 668 O O . ARG A 1 83 ? -1.482 5.106 5.812 1.00 87.00 83 ARG A O 1
ATOM 675 N N . ASP A 1 84 ? 0.640 5.805 5.612 1.00 91.12 84 ASP A N 1
ATOM 676 C CA . ASP A 1 84 ? 0.699 6.500 6.899 1.00 91.12 84 ASP A CA 1
ATOM 677 C C . ASP A 1 84 ? -0.271 7.694 6.915 1.00 91.12 84 ASP A C 1
ATOM 679 O O . ASP A 1 84 ? -1.000 7.875 7.885 1.00 91.12 84 ASP A O 1
ATOM 683 N N . ALA A 1 85 ? -0.370 8.438 5.806 1.00 92.69 85 ALA A N 1
ATOM 684 C CA . ALA A 1 85 ? -1.373 9.491 5.639 1.00 92.69 85 ALA A CA 1
ATOM 685 C C . ALA A 1 85 ? -2.813 8.946 5.693 1.00 92.69 85 ALA A C 1
ATOM 687 O O . ALA A 1 85 ? -3.670 9.542 6.339 1.00 92.69 85 ALA A O 1
ATOM 688 N N . CYS A 1 86 ? -3.081 7.797 5.060 1.00 89.38 86 CYS A N 1
ATOM 689 C CA . CYS A 1 86 ? -4.383 7.131 5.138 1.00 89.38 86 CYS A CA 1
ATOM 690 C C . CYS A 1 86 ? -4.702 6.659 6.566 1.00 89.38 86 CYS A C 1
ATOM 692 O O . CYS A 1 86 ? -5.823 6.826 7.026 1.00 89.38 86 CYS A O 1
ATOM 694 N N . ASN A 1 87 ? -3.721 6.123 7.294 1.00 91.12 87 ASN A N 1
ATOM 695 C CA . ASN A 1 87 ? -3.904 5.696 8.683 1.00 91.12 87 ASN A CA 1
ATOM 696 C C . ASN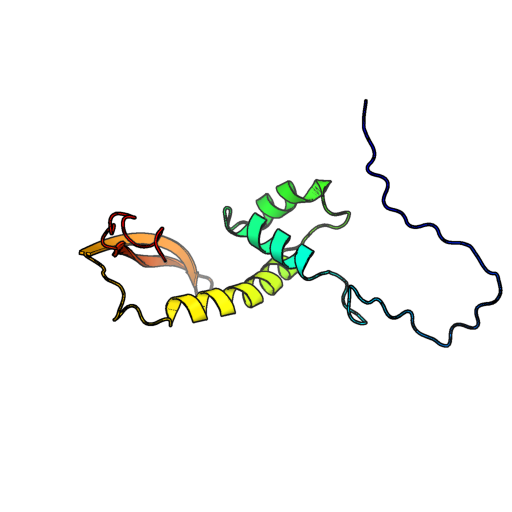 A 1 87 ? -4.116 6.870 9.651 1.00 91.12 87 ASN A C 1
ATOM 698 O O . ASN A 1 87 ? -4.794 6.702 10.657 1.00 91.12 87 ASN A O 1
ATOM 702 N N . ALA A 1 88 ? -3.534 8.037 9.367 1.00 94.00 88 ALA A N 1
ATOM 703 C CA . ALA A 1 88 ? -3.680 9.237 10.188 1.00 94.00 88 ALA A CA 1
ATOM 704 C C . ALA A 1 88 ? -4.949 10.050 9.871 1.00 94.00 88 ALA A C 1
ATOM 706 O O . ALA A 1 88 ? -5.236 11.028 10.563 1.00 94.00 88 ALA A O 1
ATOM 707 N N . ARG A 1 89 ? -5.698 9.691 8.818 1.00 92.88 89 ARG A N 1
ATOM 708 C CA . ARG A 1 89 ? -6.910 10.419 8.423 1.00 92.88 89 ARG A CA 1
ATOM 709 C C . ARG A 1 89 ? -7.989 10.297 9.505 1.00 92.88 89 ARG A C 1
ATOM 711 O O . ARG A 1 89 ? -8.184 9.225 10.074 1.00 92.88 89 ARG A O 1
ATOM 718 N N . SER A 1 90 ? -8.714 11.386 9.764 1.00 90.81 90 SER A N 1
ATOM 719 C CA . SER A 1 90 ? -9.846 11.355 10.696 1.00 90.81 90 SER A CA 1
ATOM 720 C C . SER A 1 90 ? -10.997 10.534 10.115 1.00 90.81 90 SER A C 1
ATOM 722 O O . SER A 1 90 ? -11.324 10.668 8.938 1.00 90.81 90 SER A O 1
ATOM 724 N N . LEU A 1 91 ? -11.619 9.714 10.960 1.00 89.81 91 LEU A N 1
ATOM 725 C CA . LEU A 1 91 ? -12.851 8.975 10.660 1.00 89.81 91 LEU A CA 1
ATOM 726 C C . LEU A 1 91 ? -14.054 9.526 11.444 1.00 89.81 91 LEU A C 1
ATOM 728 O O . LEU A 1 91 ? -15.119 8.920 11.426 1.00 89.81 91 LEU A O 1
ATOM 732 N N . ALA A 1 92 ? -13.893 10.646 12.160 1.00 89.25 92 ALA A N 1
ATOM 733 C CA . ALA A 1 92 ? -14.903 11.161 13.092 1.00 89.25 92 ALA A CA 1
ATOM 734 C C . ALA A 1 92 ? -16.233 11.528 12.413 1.00 89.25 92 ALA A C 1
ATOM 736 O O . ALA A 1 92 ? -17.293 11.407 13.019 1.00 89.25 92 ALA A O 1
ATOM 737 N N . GLU A 1 93 ? -16.168 11.959 11.155 1.00 88.12 93 GLU A N 1
ATOM 738 C CA . GLU A 1 93 ? -17.332 12.358 10.359 1.00 88.12 93 GLU A CA 1
ATOM 739 C C . GLU A 1 93 ? -17.856 11.217 9.471 1.00 88.12 93 GLU A C 1
ATOM 741 O O . GLU A 1 93 ? -18.870 11.372 8.790 1.00 88.12 93 GLU A O 1
ATOM 746 N N . GLU A 1 94 ? -17.193 10.053 9.462 1.00 87.56 94 GLU A N 1
ATOM 747 C CA . GLU A 1 94 ? -17.649 8.921 8.663 1.00 87.56 94 GLU A CA 1
ATOM 748 C C . GLU A 1 94 ? -18.804 8.195 9.371 1.00 87.56 94 GLU A C 1
ATOM 750 O O . GLU A 1 94 ? -18.673 7.809 10.535 1.00 87.56 94 GLU A O 1
ATOM 755 N N . PRO A 1 95 ? -19.937 7.940 8.688 1.00 89.81 95 PRO A N 1
ATOM 756 C CA . PRO A 1 95 ? -21.094 7.278 9.283 1.00 89.81 95 PRO A CA 1
ATOM 757 C C . PRO A 1 95 ? -20.858 5.765 9.417 1.00 89.81 95 PRO A C 1
ATOM 759 O O . PRO A 1 95 ? -21.489 4.959 8.729 1.00 89.81 95 PRO A O 1
ATOM 762 N N . ILE A 1 96 ? -19.935 5.360 10.288 1.00 90.31 96 ILE A N 1
ATOM 763 C CA . ILE A 1 96 ? -19.572 3.963 10.532 1.00 90.31 96 ILE A CA 1
ATOM 764 C C . ILE A 1 96 ? -20.613 3.328 11.454 1.00 90.31 96 ILE A C 1
ATOM 766 O O . ILE A 1 96 ? -20.776 3.717 12.605 1.00 90.31 96 ILE A O 1
ATOM 770 N N . MET A 1 97 ? -21.326 2.329 10.940 1.00 91.25 97 MET A N 1
ATOM 771 C CA . MET A 1 97 ? -22.425 1.673 11.655 1.00 91.25 97 MET A CA 1
ATOM 772 C C . MET A 1 97 ? -21.965 0.426 12.411 1.00 91.25 97 MET A C 1
ATOM 774 O O . MET A 1 97 ? -22.610 0.013 13.371 1.00 91.25 97 MET A O 1
ATOM 778 N N . ARG A 1 98 ? -20.886 -0.221 11.954 1.00 92.25 98 ARG A N 1
ATOM 779 C CA . ARG A 1 98 ? -20.328 -1.426 12.584 1.00 92.25 98 ARG A CA 1
ATOM 780 C C . ARG A 1 98 ? -18.813 -1.411 12.515 1.00 92.25 98 ARG A C 1
ATOM 782 O O . ARG A 1 98 ? -18.253 -1.008 11.499 1.00 92.25 98 ARG A O 1
ATOM 789 N N . LEU A 1 99 ? -18.181 -1.916 13.568 1.00 94.31 99 LEU A N 1
ATOM 790 C CA . LEU A 1 99 ? -16.749 -2.183 13.613 1.00 94.31 99 LEU A CA 1
ATOM 791 C C . LEU A 1 99 ? -16.533 -3.691 13.715 1.00 94.31 99 LEU A C 1
ATOM 793 O O . LEU A 1 99 ? -17.123 -4.350 14.569 1.00 94.31 99 LEU A O 1
ATOM 797 N N . ILE A 1 100 ? -15.696 -4.222 12.832 1.00 94.25 100 ILE A N 1
ATOM 798 C CA . ILE A 1 100 ? -15.236 -5.608 12.855 1.00 94.25 100 ILE A CA 1
ATOM 799 C C . ILE A 1 100 ? -13.765 -5.580 13.242 1.00 94.25 100 ILE A C 1
ATOM 801 O O . ILE A 1 100 ? -12.975 -4.868 12.621 1.00 94.25 100 ILE A O 1
ATOM 805 N N . LEU A 1 101 ? -13.413 -6.339 14.274 1.00 95.56 101 LEU A N 1
ATOM 806 C CA . LEU A 1 101 ? -12.038 -6.516 14.713 1.00 95.56 101 LEU A CA 1
ATOM 807 C C . LEU A 1 101 ? -11.584 -7.909 14.295 1.00 95.56 101 LEU A C 1
ATOM 809 O O . LEU A 1 101 ? -12.217 -8.894 14.672 1.00 95.56 101 LEU A O 1
ATOM 813 N N . ASP A 1 102 ? -10.491 -7.974 13.546 1.00 96.06 102 ASP A N 1
ATOM 814 C CA . ASP A 1 102 ? -9.862 -9.231 13.159 1.00 96.06 102 ASP A CA 1
ATOM 815 C C . ASP A 1 102 ? -8.395 -9.256 13.587 1.00 96.06 102 ASP A C 1
ATOM 817 O O . ASP A 1 102 ? -7.654 -8.289 13.408 1.00 96.06 102 ASP A O 1
ATOM 821 N N . GLY A 1 103 ? -7.986 -10.367 14.189 1.00 95.50 103 GLY A N 1
ATOM 822 C CA . GLY A 1 103 ? -6.643 -10.568 14.709 1.00 95.50 103 GLY A CA 1
ATOM 823 C C . GLY A 1 103 ? -5.938 -11.666 13.931 1.00 95.50 103 GLY A C 1
ATOM 824 O O . GLY A 1 103 ? -6.316 -12.829 14.021 1.00 95.50 103 GLY A O 1
ATOM 825 N N . THR A 1 104 ? -4.866 -11.324 13.222 1.00 94.75 104 THR A N 1
ATOM 826 C CA . THR A 1 104 ? -4.020 -12.304 12.534 1.00 94.75 104 THR A CA 1
ATOM 827 C C . THR A 1 104 ? -2.652 -12.376 13.200 1.00 94.75 104 THR A C 1
ATOM 829 O O . THR A 1 104 ? -2.002 -11.358 13.428 1.00 94.75 104 THR A O 1
ATOM 832 N N . MET A 1 105 ? -2.172 -13.584 13.489 1.00 95.69 105 MET A N 1
ATOM 833 C CA . MET A 1 105 ? -0.801 -13.784 13.953 1.00 95.69 105 MET A CA 1
ATOM 834 C C . MET A 1 105 ? 0.124 -14.000 12.752 1.00 95.69 105 MET A C 1
ATOM 836 O O . MET A 1 105 ? -0.067 -14.930 11.970 1.00 95.69 105 MET A O 1
ATOM 840 N N . VAL A 1 106 ? 1.149 -13.163 12.615 1.00 92.81 106 VAL A N 1
ATOM 841 C CA . VAL A 1 106 ? 2.142 -13.248 11.539 1.00 92.81 106 VAL A CA 1
ATOM 842 C C . VAL A 1 106 ? 3.504 -13.570 12.129 1.00 92.81 106 VAL A C 1
ATOM 844 O O . VAL A 1 106 ? 3.913 -12.995 13.131 1.00 92.81 106 VAL A O 1
ATOM 847 N N . ARG A 1 107 ? 4.232 -14.497 11.502 1.00 91.75 107 ARG A N 1
ATOM 848 C CA . ARG A 1 107 ? 5.627 -14.774 11.857 1.00 91.75 107 ARG A CA 1
ATOM 849 C C . ARG A 1 107 ? 6.543 -13.849 11.074 1.00 91.75 107 ARG A C 1
ATOM 851 O O . ARG A 1 107 ? 6.551 -13.905 9.847 1.00 91.75 107 ARG A O 1
ATOM 858 N N . ASP A 1 108 ? 7.346 -13.069 11.779 1.00 91.44 108 ASP A N 1
ATOM 859 C CA . ASP A 1 108 ? 8.380 -12.234 11.179 1.00 91.44 108 ASP A CA 1
ATOM 860 C C . ASP A 1 108 ? 9.701 -12.366 11.943 1.00 91.44 108 ASP A C 1
ATOM 862 O O . ASP A 1 108 ? 9.774 -12.998 12.996 1.00 91.44 108 ASP A O 1
ATOM 866 N N . ARG A 1 109 ? 10.782 -11.814 11.396 1.00 90.19 109 ARG A N 1
ATOM 867 C CA . ARG A 1 109 ? 12.058 -11.715 12.093 1.00 90.19 109 ARG A CA 1
ATOM 868 C C . ARG A 1 109 ? 12.225 -10.338 12.712 1.00 90.19 109 ARG A C 1
ATOM 870 O O . ARG A 1 109 ? 12.603 -9.396 12.022 1.00 90.19 109 ARG A O 1
ATOM 877 N N . LEU A 1 110 ? 12.049 -10.269 14.024 1.00 89.38 110 LEU A N 1
ATOM 878 C CA . LEU A 1 110 ? 12.394 -9.105 14.831 1.00 89.38 110 LEU A CA 1
ATOM 879 C C . LEU A 1 110 ? 13.689 -9.408 15.592 1.00 89.38 110 LEU A C 1
ATOM 881 O O . LEU A 1 110 ? 13.850 -10.505 16.121 1.00 89.38 110 LEU A O 1
ATOM 885 N N . ASP A 1 111 ? 14.652 -8.488 15.586 1.00 88.69 111 ASP A N 1
ATOM 886 C CA . ASP A 1 111 ? 15.947 -8.656 16.269 1.00 88.69 111 ASP A CA 1
ATOM 887 C C . ASP A 1 111 ? 16.673 -9.971 15.939 1.00 88.69 111 ASP A C 1
ATOM 889 O O . ASP A 1 111 ? 17.244 -10.646 16.795 1.00 88.69 111 ASP A O 1
ATOM 893 N N . ARG A 1 112 ? 16.637 -10.359 14.655 1.00 91.06 112 ARG A N 1
ATOM 894 C CA . ARG A 1 112 ? 17.186 -11.623 14.118 1.00 91.06 112 ARG A CA 1
ATOM 895 C C . ARG A 1 112 ? 16.519 -12.900 14.655 1.00 91.06 112 ARG A C 1
ATOM 897 O O . ARG A 1 112 ? 16.938 -13.990 14.268 1.00 91.06 112 ARG A O 1
ATOM 904 N N . LYS A 1 113 ? 15.463 -12.800 15.464 1.00 92.06 113 LYS A N 1
ATOM 905 C CA . LYS A 1 113 ? 14.689 -13.933 15.985 1.00 92.06 113 LYS A CA 1
ATOM 906 C C . LYS A 1 113 ? 13.361 -14.055 15.254 1.00 92.06 113 LYS A C 1
ATOM 908 O O . LYS A 1 113 ? 12.738 -13.055 14.925 1.00 92.06 113 LYS A O 1
ATOM 913 N N . ALA A 1 114 ? 12.939 -15.287 14.976 1.00 92.94 114 ALA A N 1
ATOM 914 C CA . ALA A 1 114 ? 11.612 -15.541 14.429 1.00 92.94 114 ALA A CA 1
ATOM 915 C C . ALA A 1 114 ? 10.574 -15.357 15.543 1.00 92.94 114 ALA A C 1
ATOM 917 O O . ALA A 1 114 ? 10.509 -16.161 16.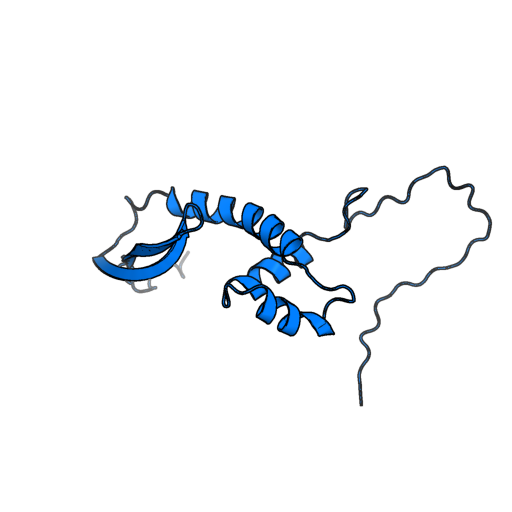470 1.00 92.94 114 ALA A O 1
ATOM 918 N N . THR A 1 115 ? 9.787 -14.295 15.439 1.00 94.19 115 THR A N 1
ATOM 919 C CA . THR A 1 115 ? 8.809 -13.860 16.429 1.00 94.19 115 THR A CA 1
ATOM 920 C C . THR A 1 115 ? 7.435 -13.838 15.785 1.00 94.19 115 THR A C 1
ATOM 922 O O . THR A 1 115 ? 7.268 -13.407 14.644 1.00 94.19 115 THR A O 1
ATOM 925 N N . SER A 1 116 ? 6.434 -14.302 16.519 1.00 93.31 116 SER A N 1
ATOM 926 C CA . SER A 1 116 ? 5.048 -14.127 16.114 1.00 93.31 116 SER A CA 1
ATOM 927 C C . SER A 1 116 ? 4.552 -12.765 16.597 1.00 93.31 116 SER A C 1
ATOM 929 O O . SER A 1 116 ? 4.525 -12.518 17.800 1.00 93.31 116 SER A O 1
ATOM 931 N N . LEU A 1 117 ? 4.163 -11.892 15.673 1.00 93.19 117 LEU A N 1
ATOM 932 C CA . LEU A 1 117 ? 3.507 -10.621 15.955 1.00 93.19 117 LEU A CA 1
ATOM 933 C C . LEU A 1 117 ? 1.999 -10.763 15.745 1.00 93.19 117 LEU A C 1
ATOM 935 O O . LEU A 1 117 ? 1.553 -11.357 14.763 1.00 93.19 117 LEU A O 1
ATOM 939 N N . SER A 1 118 ? 1.211 -10.200 16.653 1.00 92.44 118 SER A N 1
ATOM 940 C CA . SER A 1 118 ? -0.226 -10.029 16.464 1.00 92.44 118 SER A CA 1
ATOM 941 C C . SER A 1 118 ? -0.496 -8.763 15.650 1.00 92.44 118 SER A C 1
ATOM 943 O O . SER A 1 118 ? -0.051 -7.672 15.999 1.00 92.44 118 SER A O 1
ATOM 945 N N . LEU A 1 119 ? -1.232 -8.911 14.552 1.00 92.25 119 LEU A N 1
ATOM 946 C CA . LEU A 1 119 ? -1.759 -7.813 13.752 1.00 92.25 119 LEU A CA 1
ATOM 947 C C . LEU A 1 119 ? -3.260 -7.715 14.003 1.00 92.25 119 LEU A C 1
ATOM 949 O O . LEU A 1 119 ? -3.991 -8.662 13.726 1.00 92.25 119 LEU A O 1
ATOM 953 N N . LEU A 1 120 ? -3.704 -6.571 14.518 1.00 94.75 120 LEU A N 1
ATOM 954 C CA . LEU A 1 120 ? -5.118 -6.248 14.675 1.00 94.75 120 LEU A CA 1
ATOM 955 C C . LEU A 1 120 ? -5.556 -5.350 13.516 1.00 94.75 120 LEU A C 1
ATOM 957 O O . LEU A 1 120 ? -4.957 -4.299 13.281 1.00 94.75 120 LEU A O 1
ATOM 961 N N . VAL A 1 121 ? -6.604 -5.758 12.810 1.00 93.88 121 VAL A N 1
ATOM 962 C CA . VAL A 1 121 ? -7.245 -4.991 11.743 1.00 93.88 121 VAL A CA 1
ATOM 963 C C . VAL A 1 121 ? -8.639 -4.588 12.203 1.00 93.88 121 VAL A C 1
ATOM 965 O O . VAL A 1 121 ? -9.389 -5.405 12.733 1.00 93.88 121 VAL A O 1
ATOM 968 N N . ILE A 1 122 ? -8.982 -3.319 11.991 1.00 94.31 122 ILE A N 1
ATOM 969 C CA . ILE A 1 122 ? -10.308 -2.772 12.276 1.00 94.31 122 ILE A CA 1
ATOM 970 C C . ILE A 1 122 ? -10.950 -2.406 10.941 1.00 94.31 122 ILE A C 1
ATOM 972 O O . ILE A 1 122 ? -10.420 -1.575 10.203 1.00 94.31 122 ILE A O 1
ATOM 976 N N . VAL A 1 123 ? -12.087 -3.022 10.630 1.00 93.62 123 VAL A N 1
ATOM 977 C CA . VAL A 1 123 ? -12.876 -2.722 9.431 1.00 93.62 123 VAL A CA 1
ATOM 978 C C . VAL A 1 123 ? -14.173 -2.045 9.852 1.00 93.62 123 VAL A C 1
ATOM 980 O O . VAL A 1 123 ? -14.997 -2.635 10.551 1.00 93.62 123 VAL A O 1
ATOM 983 N N . GLY A 1 124 ? -14.354 -0.797 9.423 1.00 93.06 124 GLY A N 1
ATOM 984 C CA . GLY A 1 124 ? -15.605 -0.065 9.581 1.00 93.06 124 GLY A CA 1
ATOM 985 C C . GLY A 1 124 ? -16.553 -0.339 8.418 1.00 93.06 124 GLY A C 1
ATOM 986 O O . GLY A 1 124 ? -16.166 -0.203 7.260 1.00 93.06 124 GLY A O 1
ATOM 987 N N . VAL A 1 125 ? -17.800 -0.703 8.716 1.00 93.19 125 VAL A N 1
ATOM 988 C CA . VAL A 1 125 ? -18.872 -0.794 7.719 1.00 93.19 125 VAL A CA 1
ATOM 989 C C . VAL A 1 125 ? -19.660 0.516 7.753 1.00 93.19 125 VAL A C 1
ATOM 991 O O . VAL A 1 125 ? -20.368 0.767 8.738 1.00 93.19 125 VAL A O 1
ATOM 994 N N . PRO A 1 126 ? -19.543 1.372 6.722 1.00 90.88 126 PRO A N 1
ATOM 995 C CA . PRO A 1 126 ? -20.289 2.616 6.667 1.00 90.88 126 PRO A CA 1
ATOM 996 C C . PRO A 1 126 ? -21.768 2.348 6.395 1.00 90.88 126 PRO A C 1
ATOM 998 O O . PRO A 1 126 ? -22.158 1.309 5.853 1.00 90.88 126 PRO A O 1
ATOM 1001 N N . ARG A 1 127 ? -22.615 3.311 6.747 1.00 88.81 127 ARG A N 1
ATOM 1002 C CA . ARG A 1 127 ? -24.010 3.304 6.323 1.00 88.81 127 ARG A CA 1
ATOM 1003 C C . ARG A 1 127 ? -24.052 3.379 4.801 1.00 88.81 127 ARG A C 1
ATOM 1005 O O . ARG A 1 127 ? -23.617 4.365 4.214 1.00 88.81 127 ARG A O 1
ATOM 1012 N N . MET A 1 128 ? -24.631 2.364 4.168 1.00 75.56 128 MET A N 1
ATOM 1013 C CA . MET A 1 128 ? -25.038 2.467 2.774 1.00 75.56 128 MET A CA 1
ATOM 1014 C C . MET A 1 128 ? -26.160 3.507 2.707 1.00 75.56 128 MET A C 1
ATOM 1016 O O . MET A 1 128 ? -27.301 3.225 3.073 1.00 75.56 128 MET A O 1
ATOM 1020 N N . MET A 1 129 ? -25.833 4.742 2.326 1.00 70.81 129 MET A N 1
ATOM 1021 C CA . MET A 1 129 ? -26.870 5.691 1.940 1.00 70.81 129 MET A CA 1
ATOM 1022 C C . MET A 1 129 ? -27.429 5.224 0.592 1.00 70.81 129 MET A C 1
ATOM 1024 O O . MET A 1 129 ? -26.638 4.936 -0.310 1.00 70.81 129 MET A O 1
ATOM 1028 N N . PRO A 1 130 ? -28.758 5.106 0.426 1.00 63.88 130 PRO A N 1
ATOM 1029 C CA . PRO A 1 130 ? -29.316 4.907 -0.899 1.00 63.88 130 PRO A CA 1
ATOM 1030 C C . PRO A 1 130 ? -28.874 6.088 -1.766 1.00 63.88 130 PRO A C 1
ATOM 1032 O O . PRO A 1 130 ? -29.049 7.247 -1.388 1.00 63.88 130 PRO A O 1
ATOM 1035 N N . CYS A 1 131 ? -28.260 5.777 -2.906 1.00 54.41 131 CYS A N 1
ATOM 1036 C CA . CYS A 1 131 ? -27.951 6.733 -3.959 1.00 54.41 131 CYS A CA 1
ATOM 1037 C C . CYS A 1 131 ? -29.282 7.252 -4.525 1.00 54.41 131 CYS A C 1
ATOM 1039 O O . CYS A 1 131 ? -29.812 6.708 -5.486 1.00 54.41 131 CYS A O 1
ATOM 1041 N N . PHE A 1 132 ? -29.903 8.211 -3.841 1.00 53.31 132 PHE A N 1
ATOM 1042 C CA . PHE A 1 132 ? -31.135 8.856 -4.281 1.00 53.31 132 PHE A CA 1
ATOM 1043 C C . PHE A 1 132 ? -31.202 10.262 -3.691 1.00 53.31 132 PHE A C 1
ATOM 1045 O O . PHE A 1 132 ? -31.932 10.526 -2.740 1.00 53.31 132 PHE A O 1
ATOM 1052 N N . ARG A 1 133 ? -30.359 11.150 -4.215 1.00 54.22 133 ARG A N 1
ATOM 1053 C CA . ARG A 1 133 ? -30.557 12.606 -4.263 1.00 54.22 133 ARG A CA 1
ATOM 1054 C C . ARG A 1 133 ? -29.442 13.176 -5.142 1.00 54.22 133 ARG A C 1
ATOM 1056 O O . ARG A 1 133 ? -28.288 12.812 -4.949 1.00 54.22 133 ARG A O 1
ATOM 1063 N N . SER A 1 134 ? -29.828 14.031 -6.088 1.00 43.72 134 SER A N 1
ATOM 1064 C CA . SER A 1 134 ? -28.976 14.774 -7.036 1.00 43.72 134 SER A CA 1
ATOM 1065 C C . SER A 1 134 ? -28.784 14.169 -8.439 1.00 43.72 134 SER A C 1
ATOM 1067 O O . SER A 1 134 ? -27.670 14.068 -8.939 1.00 43.72 134 SER A O 1
ATOM 1069 N N . ILE A 1 135 ? -29.894 13.852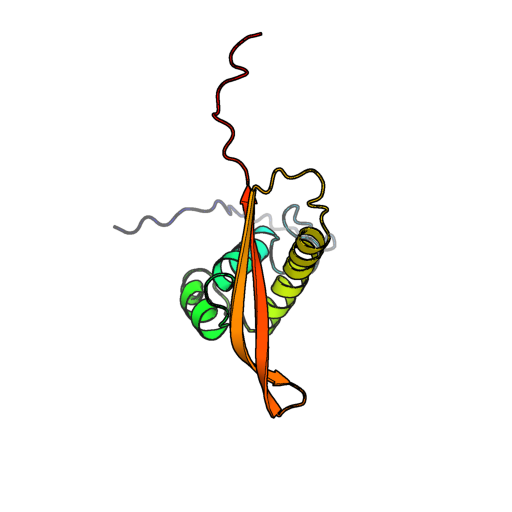 -9.115 1.00 49.19 135 ILE A N 1
ATOM 1070 C CA . ILE A 1 135 ? -30.087 14.259 -10.521 1.00 49.19 135 ILE A CA 1
ATOM 1071 C C . ILE A 1 135 ? -31.313 15.179 -10.510 1.00 49.19 135 ILE A C 1
ATOM 1073 O O . ILE A 1 135 ? -32.415 14.728 -10.776 1.00 49.19 135 ILE A O 1
ATOM 1077 N N . GLU A 1 136 ? -31.141 16.417 -10.047 1.00 46.81 136 GLU A N 1
ATOM 1078 C CA . GLU A 1 136 ? -32.036 17.558 -10.314 1.00 46.81 136 GLU A CA 1
ATOM 1079 C C . GLU A 1 136 ? -31.436 18.815 -9.666 1.00 46.81 136 GLU A C 1
ATOM 1081 O O . GLU A 1 136 ? -31.537 19.006 -8.454 1.00 46.81 136 GLU A O 1
ATOM 1086 N N . MET A 1 137 ? -30.712 19.601 -10.467 1.00 38.62 137 MET A N 1
ATOM 1087 C CA . MET A 1 137 ? -30.881 21.051 -10.666 1.00 38.62 137 MET A CA 1
ATOM 1088 C C . MET A 1 137 ? -29.891 21.539 -11.721 1.00 38.62 137 MET A C 1
ATOM 1090 O O . MET A 1 137 ? -28.707 21.141 -11.641 1.00 38.62 137 MET A O 1
#

Secondary structure (DSSP, 8-state):
--------------S-----S----SSS-TT--S-HHHHHHHHHHHTTT--HHHHHHHHTTT-SS---HHHHHHHHHHHHHHHHHHHHS--TTS-EEEEEEEEEEEEEEETTEEEEEEEEEEEEEE----S-S-S--

Sequence (137 aa):
MRGRLHFPFEAQADRDFRCDRDWKSKAQRAYQRRTQAADALIASVFLPDTNTRRMRRATATLVAGAIGKDVVSRTWRKVNTGRDACNARSLAEEPIMRLILDGTMVRDRLDRKATSLSLLVIVGVPRMMPCFRSIEM

InterPro domains:
  IPR001207 Transposase, mutator type [PF00872] (29-125)

pLDDT: mean 76.19, std 18.66, range [32.31, 96.06]